Protein AF-A0A1H3Y8F0-F1 (afdb_monomer)

Mean predicted aligned error: 9.02 Å

Structure (mmCIF, N/CA/C/O backbone):
data_AF-A0A1H3Y8F0-F1
#
_entry.id   AF-A0A1H3Y8F0-F1
#
loop_
_atom_site.group_PDB
_atom_site.id
_atom_site.type_symbol
_atom_site.label_atom_id
_atom_site.label_alt_id
_atom_site.label_comp_id
_atom_site.label_asym_id
_atom_site.label_entity_id
_atom_site.label_seq_id
_atom_site.pdbx_PDB_ins_code
_atom_site.Cartn_x
_atom_site.Cartn_y
_atom_site.Cartn_z
_atom_site.occupancy
_atom_site.B_iso_or_equiv
_atom_site.auth_seq_id
_atom_site.auth_comp_id
_atom_site.auth_asym_id
_atom_site.auth_atom_id
_atom_site.pdbx_PDB_model_num
ATOM 1 N N . MET A 1 1 ? 7.731 7.614 24.914 1.00 33.25 1 MET A N 1
ATOM 2 C CA . MET A 1 1 ? 8.528 8.103 26.061 1.00 33.25 1 MET A CA 1
ATOM 3 C C . MET A 1 1 ? 10.005 8.062 25.681 1.00 33.25 1 MET A C 1
ATOM 5 O O . MET A 1 1 ? 10.722 7.148 26.063 1.00 33.25 1 MET A O 1
ATOM 9 N N . THR A 1 2 ? 10.471 9.034 24.901 1.00 37.12 2 THR A N 1
ATOM 10 C CA . THR A 1 2 ? 11.879 9.435 24.968 1.00 37.12 2 THR A CA 1
ATOM 11 C C . THR A 1 2 ? 12.061 10.069 26.343 1.00 37.12 2 THR A C 1
ATOM 13 O O . THR A 1 2 ? 11.277 10.923 26.754 1.00 37.12 2 THR A O 1
ATOM 16 N N . LYS A 1 3 ? 13.006 9.536 27.121 1.00 44.81 3 LYS A N 1
ATOM 17 C CA . LYS A 1 3 ? 13.261 9.886 28.526 1.00 44.81 3 LYS A CA 1
ATOM 18 C C . LYS A 1 3 ? 13.899 11.277 28.657 1.00 44.81 3 LYS A C 1
ATOM 20 O O . LYS A 1 3 ? 14.964 11.392 29.235 1.00 44.81 3 LYS A O 1
ATOM 25 N N . ASN A 1 4 ? 13.258 12.312 28.125 1.00 44.28 4 ASN A N 1
ATOM 26 C CA . ASN A 1 4 ? 13.559 13.710 28.417 1.00 44.28 4 ASN A CA 1
ATOM 27 C C . ASN A 1 4 ? 12.229 14.463 28.543 1.00 44.28 4 ASN A C 1
ATOM 29 O O . ASN A 1 4 ? 11.563 14.804 27.572 1.00 44.28 4 ASN A O 1
ATOM 33 N N . VAL A 1 5 ? 11.835 14.612 29.800 1.00 42.78 5 VAL A N 1
ATOM 34 C CA . VAL A 1 5 ? 10.654 15.290 30.336 1.00 42.78 5 VAL A CA 1
ATOM 35 C C . VAL A 1 5 ? 10.601 16.763 29.904 1.00 42.78 5 VAL A C 1
ATOM 37 O O . VAL A 1 5 ? 11.536 17.507 30.174 1.00 42.78 5 VAL A O 1
ATOM 40 N N . ASN A 1 6 ? 9.469 17.200 29.341 1.00 42.28 6 ASN A N 1
ATOM 41 C 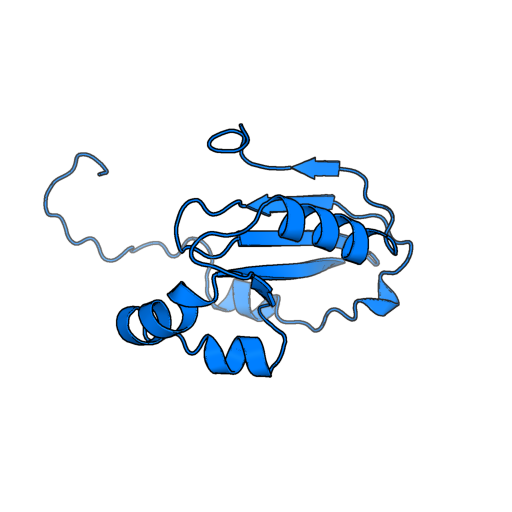CA . ASN A 1 6 ? 9.039 18.607 29.285 1.00 42.28 6 ASN A CA 1
ATOM 42 C C . ASN A 1 6 ? 9.965 19.617 28.576 1.00 42.28 6 ASN A C 1
ATOM 44 O O . ASN A 1 6 ? 10.151 20.731 29.062 1.00 42.28 6 ASN A O 1
ATOM 48 N N . LEU A 1 7 ? 10.454 19.283 27.382 1.00 43.25 7 LEU A N 1
ATOM 49 C CA . LEU A 1 7 ? 10.873 20.295 26.410 1.00 43.25 7 LEU A CA 1
ATOM 50 C C . LEU A 1 7 ? 9.960 20.210 25.187 1.00 43.25 7 LEU A C 1
ATOM 52 O O . LEU A 1 7 ? 9.964 19.209 24.474 1.00 43.25 7 LEU A O 1
ATOM 56 N N . TRP A 1 8 ? 9.174 21.263 24.962 1.00 43.69 8 TRP A N 1
ATOM 57 C CA . TRP A 1 8 ? 8.587 21.523 23.652 1.00 43.69 8 TRP A CA 1
ATOM 58 C C . TRP A 1 8 ? 9.725 21.985 22.750 1.00 43.69 8 TRP A C 1
ATOM 60 O O . TRP A 1 8 ? 10.161 23.130 22.835 1.00 43.69 8 TRP A O 1
ATOM 70 N N . VAL A 1 9 ? 10.251 21.071 21.945 1.00 49.97 9 VAL A N 1
ATOM 71 C CA . VAL A 1 9 ? 11.042 21.443 20.778 1.00 49.97 9 VAL A CA 1
ATOM 72 C C . VAL A 1 9 ? 10.075 21.448 19.604 1.00 49.97 9 VAL A C 1
ATOM 74 O O . VAL A 1 9 ? 9.500 20.411 19.275 1.00 49.97 9 VAL A O 1
ATOM 77 N N . ASP A 1 10 ? 9.853 22.618 19.003 1.00 50.53 10 ASP A N 1
ATOM 78 C CA . ASP A 1 10 ? 9.473 22.638 17.592 1.00 50.53 10 ASP A CA 1
ATOM 79 C C . ASP A 1 10 ? 10.548 21.817 16.881 1.00 50.53 10 ASP A C 1
ATOM 81 O O . ASP A 1 10 ? 11.743 22.022 17.115 1.00 50.53 10 ASP A O 1
ATOM 85 N N . ALA A 1 11 ? 10.151 20.812 16.108 1.00 50.94 11 ALA A N 1
ATOM 86 C CA . ALA A 1 11 ? 11.109 20.034 15.345 1.00 50.94 11 ALA A CA 1
ATOM 87 C C . ALA A 1 11 ? 11.776 20.978 14.328 1.00 50.94 11 ALA A C 1
ATOM 89 O O . ALA A 1 11 ? 11.243 21.211 13.252 1.00 50.94 11 ALA A O 1
ATOM 90 N N . GLU A 1 12 ? 12.932 21.548 14.679 1.00 56.62 12 GLU A N 1
ATOM 91 C CA . GLU A 1 12 ? 13.663 22.528 13.859 1.00 56.62 12 GLU A CA 1
ATOM 92 C C . GLU A 1 12 ? 14.219 21.904 12.561 1.00 56.62 12 GLU A C 1
ATOM 94 O O . GLU A 1 12 ? 14.678 22.602 11.662 1.00 56.62 12 GLU A O 1
ATOM 99 N N . LEU A 1 13 ? 14.146 20.575 12.425 1.00 58.72 13 LEU A N 1
ATOM 100 C CA . LEU A 1 13 ? 14.605 19.827 11.259 1.00 58.72 13 LEU A CA 1
ATOM 101 C C . LEU A 1 13 ? 13.483 18.939 10.721 1.00 58.72 13 LEU A C 1
ATOM 103 O O . LEU A 1 13 ? 13.298 17.799 11.149 1.00 58.72 13 LEU A O 1
ATOM 107 N N . THR A 1 14 ? 12.755 19.459 9.737 1.00 68.56 14 THR A N 1
ATOM 108 C CA . THR A 1 14 ? 11.900 18.650 8.870 1.00 68.56 14 THR A CA 1
ATOM 109 C C . THR A 1 14 ? 12.770 17.619 8.143 1.00 68.56 14 THR A C 1
ATOM 111 O O . THR A 1 14 ? 13.645 17.985 7.361 1.00 68.56 14 THR A O 1
ATOM 114 N N . TRP A 1 15 ? 12.557 16.324 8.403 1.00 79.69 15 TRP A N 1
ATOM 115 C CA . TRP A 1 15 ? 13.379 15.252 7.818 1.00 79.69 15 TRP A CA 1
ATOM 116 C C . TRP A 1 15 ? 13.237 15.161 6.290 1.00 79.69 15 TRP A C 1
ATOM 118 O O . TRP A 1 15 ? 14.220 14.937 5.587 1.00 79.69 15 TRP A O 1
ATOM 128 N N . ILE A 1 16 ? 12.023 15.378 5.778 1.00 83.06 16 ILE A N 1
ATOM 129 C CA . ILE A 1 16 ? 11.719 15.446 4.346 1.00 83.06 16 ILE A CA 1
ATOM 130 C C . ILE A 1 16 ? 11.061 16.795 4.084 1.00 83.06 16 ILE A C 1
ATOM 132 O O . ILE A 1 16 ? 9.926 17.008 4.496 1.00 83.06 16 ILE A O 1
ATOM 136 N N . PHE A 1 17 ? 11.772 17.703 3.418 1.00 89.50 17 PHE A N 1
ATOM 137 C CA . PHE A 1 17 ? 11.227 19.021 3.105 1.00 89.50 17 PHE A CA 1
ATOM 138 C C . PHE A 1 17 ? 10.021 18.932 2.162 1.00 89.50 17 PHE A C 1
ATOM 140 O O . PHE A 1 17 ? 10.008 18.123 1.228 1.00 89.50 17 PHE A O 1
ATOM 147 N N . ASP A 1 18 ? 9.043 19.813 2.370 1.00 87.12 18 ASP A N 1
ATOM 148 C CA . ASP A 1 18 ? 7.809 19.854 1.581 1.00 87.12 18 ASP A CA 1
ATOM 149 C C . ASP A 1 18 ? 8.086 20.013 0.085 1.00 87.12 18 ASP A C 1
ATOM 151 O O . ASP A 1 18 ? 7.463 19.354 -0.739 1.00 87.12 18 ASP A O 1
ATOM 155 N N . ASP A 1 19 ? 9.055 20.838 -0.303 1.00 90.81 19 ASP A N 1
ATOM 156 C CA . ASP A 1 19 ? 9.414 21.036 -1.705 1.00 90.81 19 ASP A CA 1
ATOM 157 C C . ASP A 1 19 ? 10.009 19.766 -2.332 1.00 90.81 19 ASP A C 1
ATOM 159 O O . ASP A 1 19 ? 9.757 19.483 -3.503 1.00 90.81 19 ASP A O 1
ATOM 163 N N . ALA A 1 20 ? 10.762 18.972 -1.565 1.00 88.69 20 ALA A N 1
ATOM 164 C CA . ALA A 1 20 ? 11.248 17.672 -2.013 1.00 88.69 20 ALA A CA 1
ATOM 165 C C . ALA A 1 20 ? 10.107 16.662 -2.153 1.00 88.69 20 ALA A C 1
ATOM 167 O O . ALA A 1 20 ? 10.045 15.962 -3.163 1.00 88.69 20 ALA A O 1
ATOM 168 N N . TRP A 1 21 ? 9.182 16.634 -1.193 1.00 87.69 21 TRP A N 1
ATOM 169 C CA . TRP A 1 21 ? 7.995 15.783 -1.239 1.00 87.69 21 TRP A CA 1
ATOM 170 C C . TRP A 1 21 ? 7.086 16.121 -2.426 1.00 87.69 21 TRP A C 1
ATOM 172 O O . TRP A 1 21 ? 6.704 15.247 -3.203 1.00 87.69 21 TRP A O 1
ATOM 182 N N . MET A 1 22 ? 6.795 17.406 -2.623 1.00 90.56 22 MET A N 1
ATOM 183 C CA . MET A 1 22 ? 5.890 17.880 -3.668 1.00 90.56 22 MET A CA 1
ATOM 184 C C . MET A 1 22 ? 6.444 17.665 -5.082 1.00 90.56 22 MET A C 1
ATOM 186 O O . MET A 1 22 ? 5.664 17.481 -6.015 1.00 90.56 22 MET A O 1
ATOM 190 N N . ARG A 1 23 ? 7.774 17.612 -5.260 1.00 89.69 23 ARG A N 1
ATOM 191 C CA . ARG A 1 23 ? 8.405 17.221 -6.538 1.00 89.69 23 ARG A CA 1
ATOM 192 C C . ARG A 1 23 ? 8.146 15.761 -6.922 1.00 89.69 23 ARG A C 1
ATOM 194 O O . ARG A 1 23 ? 8.283 15.424 -8.094 1.00 89.69 23 ARG A O 1
ATOM 201 N N . CYS A 1 24 ? 7.772 14.916 -5.965 1.00 87.44 24 CYS A N 1
ATOM 202 C CA . CYS A 1 24 ? 7.485 13.499 -6.187 1.00 87.44 24 CYS A CA 1
ATOM 203 C C . CYS A 1 24 ? 6.002 13.220 -6.475 1.00 87.44 24 CYS A C 1
ATOM 205 O O . CYS A 1 24 ? 5.633 12.065 -6.685 1.00 87.44 24 CYS A O 1
ATOM 207 N N . VAL A 1 25 ? 5.140 14.246 -6.484 1.00 85.81 25 VAL A N 1
ATOM 208 C CA . VAL A 1 25 ? 3.716 14.074 -6.790 1.00 85.81 25 VAL A CA 1
ATOM 209 C C . VAL A 1 25 ? 3.556 13.621 -8.240 1.00 85.81 25 VAL A C 1
ATOM 211 O O . VAL A 1 25 ? 3.974 14.298 -9.178 1.00 85.81 25 VAL A O 1
ATOM 214 N N . GLY A 1 26 ? 2.905 12.479 -8.421 1.00 82.31 26 GLY A N 1
ATOM 215 C CA . GLY A 1 26 ? 2.605 11.901 -9.723 1.00 82.31 26 GLY A CA 1
ATOM 216 C C . GLY A 1 26 ? 1.441 10.922 -9.629 1.00 82.31 26 GLY A C 1
ATOM 217 O O . GLY A 1 26 ? 1.063 10.488 -8.542 1.00 82.31 26 GLY A O 1
ATOM 218 N N . GLN A 1 27 ? 0.856 10.584 -10.777 1.00 81.75 27 GLN A N 1
ATOM 219 C CA . GLN A 1 27 ? -0.160 9.539 -10.862 1.00 81.75 27 GLN A CA 1
ATOM 220 C C . GLN A 1 27 ? 0.498 8.218 -11.254 1.00 81.75 27 GLN A C 1
ATOM 222 O O . GLN A 1 27 ? 1.135 8.117 -12.302 1.00 81.75 27 GLN A O 1
ATOM 227 N N . THR A 1 28 ? 0.320 7.204 -10.414 1.00 85.69 28 THR A N 1
ATOM 228 C CA . THR A 1 28 ? 0.666 5.821 -10.737 1.00 85.69 28 THR A CA 1
ATOM 229 C C . THR A 1 28 ? -0.584 5.135 -11.272 1.00 85.69 28 THR A C 1
ATOM 231 O O . THR A 1 28 ? -1.535 4.953 -10.518 1.00 85.69 28 THR A O 1
ATOM 234 N N . ASP A 1 29 ? -0.593 4.743 -12.548 1.00 90.25 29 ASP A N 1
ATOM 235 C CA . ASP A 1 29 ? -1.646 3.874 -13.084 1.00 90.25 29 ASP A CA 1
ATOM 236 C C . ASP A 1 29 ? -1.326 2.403 -12.748 1.00 90.25 29 ASP A C 1
ATOM 238 O O . ASP A 1 29 ? -0.364 1.853 -13.299 1.00 90.25 29 ASP A O 1
ATOM 242 N N . PRO A 1 30 ? -2.121 1.727 -11.895 1.00 90.69 30 PRO A N 1
ATOM 243 C CA . PRO A 1 30 ? -1.879 0.336 -11.517 1.00 90.69 30 PRO A CA 1
ATOM 244 C C . PRO A 1 30 ? -1.893 -0.638 -12.701 1.00 90.69 30 PRO A C 1
ATOM 246 O O . PRO A 1 30 ? -1.294 -1.713 -12.608 1.00 90.69 30 PRO A O 1
ATOM 249 N N . VAL A 1 31 ? -2.589 -0.305 -13.796 1.00 92.38 31 VAL A N 1
ATOM 250 C CA . VAL A 1 31 ? -2.685 -1.161 -14.989 1.00 92.38 31 VAL A CA 1
ATOM 251 C C . VAL A 1 31 ? -1.365 -1.175 -15.752 1.00 92.38 31 VAL A C 1
ATOM 253 O O . VAL A 1 31 ? -0.928 -2.242 -16.182 1.00 92.38 31 VAL A O 1
ATOM 256 N N . SER A 1 32 ? -0.708 -0.017 -15.859 1.00 92.44 32 SER A N 1
ATOM 257 C CA . SER A 1 32 ? 0.592 0.135 -16.526 1.00 92.44 32 SER A CA 1
ATOM 258 C C . SER A 1 32 ? 1.726 -0.667 -15.880 1.00 92.44 32 SER A C 1
ATOM 260 O O . SER A 1 32 ? 2.711 -0.970 -16.544 1.00 92.44 32 SER A O 1
ATOM 262 N N . LEU A 1 33 ? 1.570 -1.039 -14.607 1.00 93.69 33 LEU A N 1
ATOM 263 C CA . LEU A 1 33 ? 2.576 -1.753 -13.820 1.00 93.69 33 LEU A CA 1
ATOM 264 C C . LEU A 1 33 ? 2.399 -3.277 -13.840 1.00 93.69 33 LEU A C 1
ATOM 266 O O . LEU A 1 33 ? 3.167 -4.000 -13.207 1.00 93.69 33 LEU A O 1
ATOM 270 N N . ARG A 1 34 ? 1.367 -3.798 -14.516 1.00 94.19 34 ARG A N 1
ATOM 271 C CA . ARG A 1 34 ? 1.100 -5.243 -14.545 1.00 94.19 34 ARG A CA 1
ATOM 272 C C . ARG A 1 34 ? 2.267 -6.007 -15.167 1.00 94.19 34 ARG A C 1
ATOM 274 O O . ARG A 1 34 ? 2.729 -5.676 -16.253 1.00 94.19 34 ARG A O 1
ATOM 281 N N . GLY A 1 35 ? 2.701 -7.062 -14.485 1.00 93.31 35 GLY A N 1
ATOM 282 C CA . GLY A 1 35 ? 3.854 -7.877 -14.874 1.00 93.31 35 GLY A CA 1
ATOM 283 C C . GLY A 1 35 ? 5.225 -7.284 -14.528 1.00 93.31 35 GLY A C 1
ATOM 284 O O . GLY A 1 35 ? 6.209 -8.013 -14.633 1.00 93.31 35 GLY A O 1
ATOM 285 N N . CYS A 1 36 ? 5.305 -6.025 -14.082 1.00 94.81 36 CYS A N 1
ATOM 286 C CA . CYS A 1 36 ? 6.556 -5.410 -13.639 1.00 94.81 36 CYS A CA 1
ATOM 287 C C . CYS A 1 36 ? 7.047 -6.005 -12.315 1.00 94.81 36 CYS A C 1
ATOM 289 O O . CYS A 1 36 ? 6.261 -6.505 -11.499 1.00 94.81 36 CYS A O 1
ATOM 291 N N . ASP A 1 37 ? 8.359 -5.910 -12.106 1.00 96.19 37 ASP A N 1
ATOM 292 C CA . ASP A 1 37 ? 9.015 -6.325 -10.873 1.00 96.19 37 ASP A CA 1
ATOM 293 C C . ASP A 1 37 ? 8.683 -5.345 -9.741 1.00 96.19 37 ASP A C 1
ATOM 295 O O . ASP A 1 37 ? 8.762 -4.126 -9.910 1.00 96.19 37 ASP A O 1
ATOM 299 N N . CYS A 1 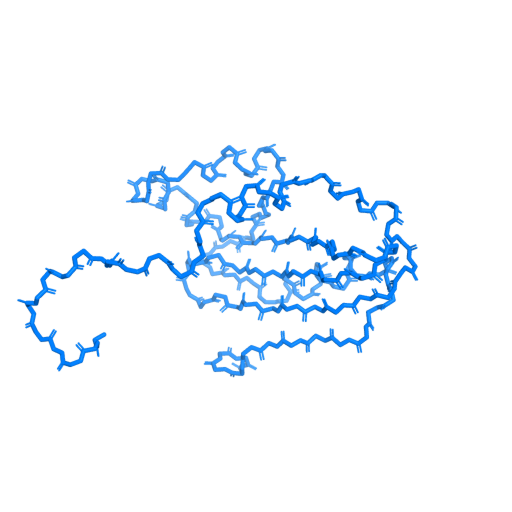38 ? 8.309 -5.875 -8.573 1.00 96.94 38 CYS A N 1
ATOM 300 C CA . CYS A 1 38 ? 7.973 -5.040 -7.423 1.00 96.94 38 CYS A CA 1
ATOM 301 C C . CYS A 1 38 ? 8.391 -5.623 -6.074 1.00 96.94 38 CYS A C 1
ATOM 303 O O . CYS A 1 38 ? 8.619 -6.828 -5.919 1.00 96.94 38 CYS A O 1
ATOM 305 N N . TRP A 1 39 ? 8.465 -4.739 -5.079 1.00 96.88 39 TRP A N 1
ATOM 306 C CA . TRP A 1 39 ? 8.805 -5.050 -3.692 1.00 96.88 39 TRP A CA 1
ATOM 307 C C . TRP A 1 39 ? 7.747 -4.469 -2.759 1.00 96.88 39 TRP A C 1
ATOM 309 O O . TRP A 1 39 ? 7.351 -3.317 -2.914 1.00 96.88 39 TRP A O 1
ATOM 319 N N . GLY A 1 40 ? 7.284 -5.263 -1.798 1.00 96.25 40 GLY A N 1
ATOM 320 C CA . GLY A 1 40 ? 6.254 -4.861 -0.843 1.00 96.25 40 GLY A CA 1
ATOM 321 C C . GLY A 1 40 ? 6.828 -4.443 0.508 1.00 96.25 40 GLY A C 1
ATOM 322 O O . GLY A 1 40 ? 7.707 -5.115 1.048 1.00 96.25 40 GLY A O 1
ATOM 323 N N . GLY A 1 41 ? 6.292 -3.373 1.084 1.00 95.00 41 GLY A N 1
ATOM 324 C CA . GLY A 1 41 ? 6.447 -3.027 2.496 1.00 95.00 41 GLY A CA 1
ATOM 325 C C . GLY A 1 41 ? 5.101 -3.127 3.203 1.00 95.00 41 GLY A C 1
ATOM 326 O O . GLY A 1 41 ? 4.143 -2.507 2.749 1.00 95.00 41 GLY A O 1
ATOM 327 N N . LEU A 1 42 ? 5.022 -3.912 4.276 1.00 92.94 42 LEU A N 1
ATOM 328 C CA . LEU A 1 42 ? 3.816 -4.104 5.080 1.00 92.94 42 LEU A CA 1
ATOM 329 C C . LEU A 1 42 ? 4.029 -3.554 6.494 1.00 92.94 42 LEU A C 1
ATOM 331 O O . LEU A 1 42 ? 4.945 -3.983 7.197 1.00 92.94 42 LEU A O 1
ATOM 335 N N . ASP A 1 43 ? 3.145 -2.652 6.901 1.00 90.31 43 ASP A N 1
ATOM 336 C CA . ASP A 1 43 ? 3.042 -2.102 8.248 1.00 90.31 43 ASP A CA 1
ATOM 337 C C . ASP A 1 43 ? 1.702 -2.528 8.859 1.00 90.31 43 ASP A C 1
ATOM 339 O O . ASP A 1 43 ? 0.634 -2.104 8.407 1.00 90.31 43 ASP A O 1
ATOM 343 N N . LEU A 1 44 ? 1.764 -3.437 9.836 1.00 85.50 44 LEU A N 1
ATOM 344 C CA . LEU A 1 44 ? 0.589 -3.997 10.499 1.00 85.50 44 LEU A CA 1
ATOM 345 C C . LEU A 1 44 ? 0.217 -3.144 11.707 1.00 85.50 44 LEU A C 1
ATOM 347 O O . LEU A 1 44 ? 1.001 -2.991 12.648 1.00 85.50 44 LEU A O 1
ATOM 351 N N . SER A 1 45 ? -1.020 -2.658 11.717 1.00 81.38 45 SER A N 1
ATOM 352 C CA . SER A 1 45 ? -1.577 -2.003 12.892 1.00 81.38 45 SER A CA 1
ATOM 353 C C . SER A 1 45 ? -2.064 -3.022 13.918 1.00 81.38 45 SER A C 1
ATOM 355 O O . SER A 1 45 ? -2.517 -4.107 13.574 1.00 81.38 45 SER A O 1
ATOM 357 N N . ASN A 1 46 ? -1.979 -2.661 15.201 1.00 67.06 46 ASN A N 1
ATOM 358 C CA . ASN A 1 46 ? -2.404 -3.535 16.295 1.00 67.06 46 ASN A CA 1
ATOM 359 C C . ASN A 1 46 ? -3.893 -3.340 16.626 1.00 67.06 46 ASN A C 1
ATOM 361 O O . ASN A 1 46 ? -4.730 -4.163 16.281 1.00 67.06 46 ASN A O 1
ATOM 365 N N . VAL A 1 47 ? -4.249 -2.219 17.269 1.00 66.12 47 VAL A N 1
ATOM 366 C CA . VAL A 1 47 ? -5.636 -1.930 17.661 1.00 66.12 47 VAL A CA 1
ATOM 367 C C . VAL A 1 47 ? -6.021 -0.536 17.202 1.00 66.12 47 VAL A C 1
ATOM 369 O O . VAL A 1 47 ? -5.572 0.467 17.748 1.00 66.12 47 VAL A O 1
ATOM 372 N N . GLY A 1 48 ? -6.904 -0.492 16.212 1.00 63.78 48 GLY A N 1
ATOM 373 C CA . GLY A 1 48 ? -7.571 0.721 15.762 1.00 63.78 48 GLY A CA 1
ATOM 374 C C . GLY A 1 48 ? -6.750 1.667 14.895 1.00 63.78 48 GLY A C 1
ATOM 375 O O . GLY A 1 48 ? -7.337 2.626 14.415 1.00 63.78 48 GLY A O 1
ATOM 376 N N . ASP A 1 49 ? -5.466 1.404 14.649 1.00 73.31 49 ASP A N 1
ATOM 377 C CA . ASP A 1 49 ? -4.659 2.144 13.671 1.00 73.31 49 ASP A CA 1
ATOM 378 C C . ASP A 1 49 ? -4.808 1.584 12.247 1.00 73.31 49 ASP A C 1
ATOM 380 O O . ASP A 1 49 ? -5.365 0.504 12.038 1.00 73.31 49 ASP A O 1
ATOM 384 N N . VAL A 1 50 ? -4.334 2.342 11.258 1.00 85.00 50 VAL A N 1
ATOM 385 C CA . VAL A 1 50 ? -4.387 1.969 9.837 1.00 85.00 50 VAL A CA 1
ATOM 386 C C . VAL A 1 50 ? -3.286 0.959 9.536 1.00 85.00 50 VAL A C 1
ATOM 388 O O . VAL A 1 50 ? -2.127 1.206 9.855 1.00 85.00 50 VAL A O 1
ATOM 391 N N . THR A 1 51 ? -3.640 -0.158 8.906 1.00 90.06 51 THR A N 1
ATOM 392 C CA . THR A 1 51 ? -2.657 -1.070 8.303 1.00 90.06 51 THR A CA 1
ATOM 393 C C . THR A 1 51 ? -2.321 -0.567 6.904 1.00 90.06 51 THR A C 1
ATOM 395 O O . THR A 1 51 ? -3.224 -0.190 6.152 1.00 90.06 51 THR A O 1
ATOM 398 N N . ALA A 1 52 ? -1.040 -0.566 6.542 1.00 92.62 52 ALA A N 1
ATOM 399 C CA . ALA A 1 52 ? -0.563 -0.076 5.254 1.00 92.62 52 ALA A CA 1
ATOM 400 C C . ALA A 1 52 ? 0.272 -1.133 4.529 1.00 92.62 52 ALA A C 1
ATOM 402 O O . ALA A 1 52 ? 1.147 -1.772 5.109 1.00 92.62 52 ALA A O 1
ATOM 403 N N . PHE A 1 53 ? 0.042 -1.281 3.229 1.00 95.19 53 PHE A N 1
ATOM 404 C CA . PHE A 1 53 ? 0.879 -2.075 2.340 1.00 95.19 53 PHE A CA 1
ATOM 405 C C . PHE A 1 53 ? 1.243 -1.238 1.123 1.00 95.19 53 PHE A C 1
ATOM 407 O O . PHE A 1 53 ? 0.365 -0.696 0.460 1.00 95.19 53 PHE A O 1
ATOM 414 N N . VAL A 1 54 ? 2.529 -1.123 0.810 1.00 95.50 54 VAL A N 1
ATOM 415 C CA . VAL A 1 54 ? 2.996 -0.313 -0.319 1.00 95.50 54 VAL A CA 1
ATOM 416 C C . VAL A 1 54 ? 3.842 -1.166 -1.242 1.00 95.50 54 VAL A C 1
ATOM 418 O O . VAL A 1 54 ? 4.823 -1.772 -0.812 1.00 95.50 54 VAL A O 1
ATOM 421 N N . LEU A 1 55 ? 3.473 -1.186 -2.520 1.00 96.31 55 LEU A N 1
ATOM 422 C CA . LEU A 1 55 ? 4.303 -1.750 -3.575 1.00 96.31 55 LEU A CA 1
ATOM 423 C C . LEU A 1 55 ? 5.204 -0.667 -4.163 1.00 96.31 55 LEU A C 1
ATOM 425 O O . LEU A 1 55 ? 4.731 0.394 -4.571 1.00 96.31 55 LEU A O 1
ATOM 429 N N . LEU A 1 56 ? 6.495 -0.969 -4.228 1.00 96.06 56 LEU A N 1
ATOM 430 C CA . LEU A 1 56 ? 7.515 -0.185 -4.905 1.00 96.06 56 LEU A CA 1
ATOM 431 C C . LEU A 1 56 ? 7.857 -0.844 -6.239 1.00 96.06 56 LEU A C 1
ATOM 433 O O . LEU A 1 56 ? 8.204 -2.025 -6.281 1.00 96.06 56 LEU A O 1
ATOM 437 N N . PHE A 1 57 ? 7.818 -0.050 -7.300 1.00 95.88 57 PHE A N 1
ATOM 438 C CA . PHE A 1 57 ? 8.241 -0.416 -8.646 1.00 95.88 57 PHE A CA 1
ATOM 439 C C . PHE A 1 57 ? 9.400 0.483 -9.065 1.00 95.88 57 PHE A C 1
ATOM 441 O O . PHE A 1 57 ? 9.448 1.652 -8.670 1.00 95.88 57 PHE A O 1
ATOM 448 N N . HIS A 1 58 ? 10.309 -0.046 -9.879 1.00 93.56 58 HIS A N 1
ATOM 449 C CA . HIS A 1 58 ? 11.387 0.732 -10.480 1.00 93.56 58 HIS A CA 1
ATOM 450 C C . HIS A 1 58 ? 11.405 0.493 -11.990 1.00 93.56 58 HIS A C 1
ATOM 452 O O . HIS A 1 58 ? 11.993 -0.470 -12.469 1.00 93.56 58 HIS A O 1
ATOM 458 N N . GLU A 1 59 ? 10.734 1.375 -12.725 1.00 88.62 59 GLU A N 1
ATOM 459 C CA . GLU A 1 59 ? 10.505 1.254 -14.164 1.00 88.62 59 GLU A CA 1
ATOM 460 C C . GLU A 1 59 ? 10.843 2.580 -14.850 1.00 88.62 59 GLU A C 1
ATOM 462 O O . GLU A 1 59 ? 10.535 3.654 -14.335 1.00 88.62 59 GLU A O 1
ATOM 467 N N .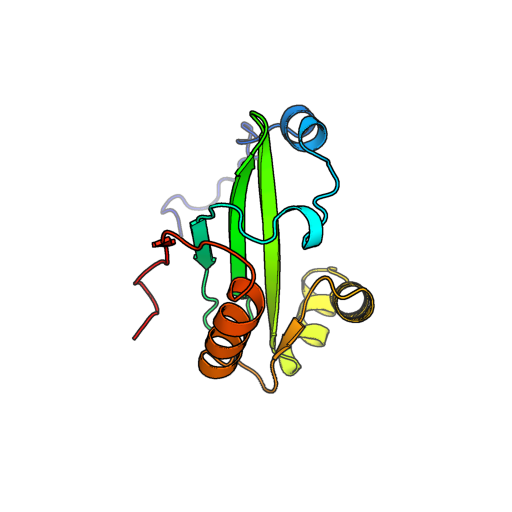 ASN A 1 60 ? 11.455 2.526 -16.037 1.00 85.06 60 ASN A N 1
ATOM 468 C CA . ASN A 1 60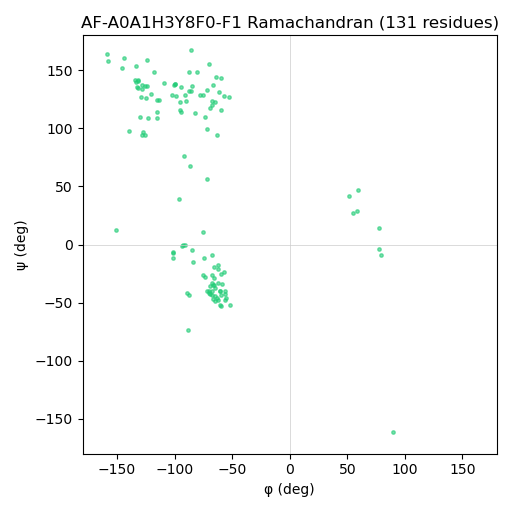 ? 11.830 3.717 -16.818 1.00 85.06 60 ASN A CA 1
ATOM 469 C C . ASN A 1 60 ? 12.638 4.763 -16.021 1.00 85.06 60 ASN A C 1
ATOM 471 O O . ASN A 1 60 ? 12.380 5.963 -16.144 1.00 85.06 60 ASN A O 1
ATOM 475 N N . ASP A 1 61 ? 13.587 4.298 -15.199 1.00 86.75 61 ASP A N 1
ATOM 476 C CA . ASP A 1 61 ? 14.437 5.141 -14.340 1.00 86.75 61 ASP A CA 1
ATOM 477 C C . ASP A 1 61 ? 13.632 6.002 -13.345 1.00 86.75 61 ASP A C 1
ATOM 479 O O . ASP A 1 61 ? 14.013 7.112 -12.971 1.00 86.75 61 ASP A O 1
ATOM 483 N N . ARG A 1 62 ? 12.454 5.508 -12.939 1.00 88.88 62 ARG A N 1
ATOM 484 C CA . ARG A 1 62 ? 11.589 6.150 -11.950 1.00 88.88 62 ARG A CA 1
ATOM 485 C C . ARG A 1 62 ? 11.070 5.148 -10.936 1.00 88.88 62 ARG A C 1
ATOM 487 O O . ARG A 1 62 ? 10.693 4.026 -11.269 1.00 88.88 62 ARG A O 1
ATOM 494 N N . PHE A 1 63 ? 10.996 5.599 -9.690 1.00 92.19 63 PHE A N 1
ATOM 495 C CA . PHE A 1 63 ? 10.296 4.876 -8.641 1.00 92.19 63 PHE A CA 1
ATOM 496 C C . PHE A 1 63 ? 8.814 5.231 -8.662 1.00 92.19 63 PHE A C 1
ATOM 498 O O . PHE A 1 63 ? 8.447 6.406 -8.705 1.00 92.19 63 PHE A O 1
ATOM 505 N N . GLN A 1 64 ? 7.968 4.208 -8.618 1.00 93.94 64 GLN A N 1
ATOM 506 C CA . GLN A 1 64 ? 6.521 4.356 -8.531 1.00 93.94 64 GLN A CA 1
ATOM 507 C C . GLN A 1 64 ? 6.011 3.598 -7.313 1.00 93.94 64 GLN A C 1
ATOM 509 O O . GLN A 1 64 ? 6.427 2.470 -7.046 1.00 93.94 64 GLN A O 1
ATOM 514 N N . LEU A 1 65 ? 5.108 4.239 -6.577 1.00 93.62 65 LEU A N 1
ATOM 515 C CA . LEU A 1 65 ? 4.472 3.672 -5.398 1.00 93.62 65 LEU A CA 1
ATOM 516 C C . LEU A 1 65 ? 3.012 3.359 -5.700 1.00 93.62 65 LEU A C 1
ATOM 518 O O . LEU A 1 65 ? 2.319 4.160 -6.336 1.00 93.62 65 LEU A O 1
ATOM 522 N N . LEU A 1 66 ? 2.557 2.215 -5.201 1.00 94.50 66 LEU A N 1
ATOM 523 C CA . LEU A 1 66 ? 1.153 1.834 -5.178 1.00 94.50 66 LEU A CA 1
ATOM 524 C C . LEU A 1 66 ? 0.763 1.438 -3.743 1.00 94.50 66 LEU A C 1
ATOM 526 O O . LEU A 1 66 ? 1.069 0.319 -3.319 1.00 94.50 66 LEU A O 1
ATOM 530 N N . PRO A 1 67 ? 0.165 2.366 -2.974 1.00 94.06 67 PRO A N 1
ATOM 531 C CA . PRO A 1 67 ? -0.224 2.126 -1.593 1.00 94.06 67 PRO A CA 1
ATOM 532 C C . PRO A 1 67 ? -1.632 1.525 -1.477 1.00 94.06 67 PRO A C 1
ATOM 534 O O . PRO A 1 67 ? -2.529 1.836 -2.259 1.00 94.06 67 PRO A O 1
ATOM 537 N N . PHE A 1 68 ? -1.819 0.708 -0.447 1.00 93.81 68 PHE A N 1
ATOM 538 C CA . PHE A 1 68 ? -3.075 0.100 -0.029 1.00 93.81 68 PHE A CA 1
ATOM 539 C C . PHE A 1 68 ? -3.223 0.286 1.481 1.00 93.81 68 PHE A C 1
ATOM 541 O O . PHE A 1 68 ? -2.266 0.076 2.231 1.00 93.81 68 PHE A O 1
ATOM 548 N N . PHE A 1 69 ? -4.414 0.681 1.924 1.00 92.88 69 PHE A N 1
ATOM 549 C CA . PHE A 1 69 ? -4.684 1.005 3.322 1.00 92.88 69 PHE A CA 1
ATOM 550 C C . PHE A 1 69 ? -5.947 0.308 3.812 1.00 92.88 69 PHE A C 1
ATOM 552 O O . PHE A 1 69 ? -6.951 0.273 3.094 1.00 92.88 69 PHE A O 1
ATOM 559 N N . TRP A 1 70 ? -5.909 -0.174 5.054 1.00 90.81 70 TRP A N 1
ATOM 560 C CA . TRP A 1 70 ? -7.041 -0.814 5.721 1.00 90.81 70 TRP A C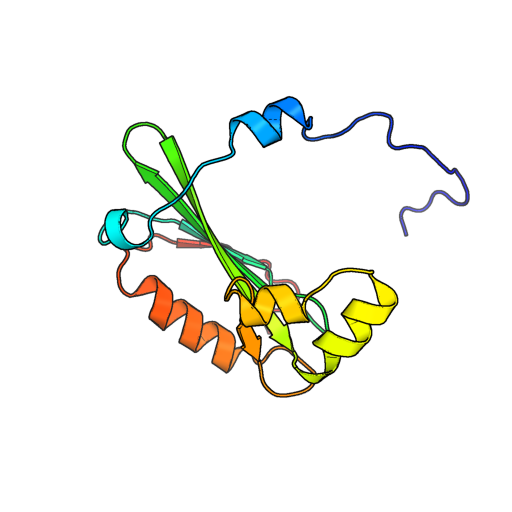A 1
ATOM 561 C C . TRP A 1 70 ? -7.314 -0.193 7.089 1.00 90.81 70 TRP A C 1
ATOM 563 O O . TRP A 1 70 ? -6.383 0.058 7.859 1.00 90.81 70 TRP A O 1
ATOM 573 N N . ILE A 1 71 ? -8.592 0.030 7.399 1.00 88.06 71 ILE A N 1
ATOM 574 C CA . ILE A 1 71 ? -9.053 0.556 8.690 1.00 88.06 71 ILE A CA 1
ATOM 575 C C . ILE A 1 71 ? -10.246 -0.258 9.221 1.00 88.06 71 ILE A C 1
ATOM 577 O O . ILE A 1 71 ? -11.129 -0.606 8.435 1.00 88.06 71 ILE A O 1
ATOM 581 N N . PRO A 1 72 ? -10.326 -0.553 10.533 1.00 85.12 72 PRO A N 1
ATOM 582 C CA . PRO A 1 72 ? -11.500 -1.205 11.110 1.00 85.12 72 PRO A CA 1
ATOM 583 C C . PRO A 1 72 ? -12.738 -0.304 11.069 1.00 85.12 72 PRO A C 1
ATOM 585 O O . PRO A 1 72 ? -12.660 0.881 11.411 1.00 85.12 72 PRO A O 1
ATOM 588 N N . GLU A 1 73 ? -13.889 -0.875 10.715 1.00 81.62 73 GLU A N 1
ATOM 589 C CA . GLU A 1 73 ? -15.172 -0.165 10.599 1.00 81.62 73 GLU A CA 1
ATOM 590 C C . GLU A 1 73 ? -15.499 0.642 11.862 1.00 81.62 73 GLU A C 1
ATOM 592 O O . GLU A 1 73 ? -15.670 1.864 11.791 1.00 81.62 73 GLU A O 1
ATOM 597 N N . ASP A 1 74 ? -15.448 -0.006 13.031 1.00 75.44 74 ASP A N 1
ATOM 598 C CA . ASP A 1 74 ? -15.822 0.588 14.323 1.00 75.44 74 ASP A CA 1
ATOM 599 C C . ASP A 1 74 ? -14.939 1.783 14.719 1.00 75.44 74 ASP A C 1
ATOM 601 O O . ASP A 1 74 ? -15.295 2.580 15.592 1.00 75.44 74 ASP A O 1
ATOM 605 N N . LYS A 1 75 ? -13.766 1.921 14.092 1.00 69.81 75 LYS A N 1
ATOM 606 C CA . LYS A 1 75 ? -12.775 2.956 14.407 1.00 69.81 75 LYS A CA 1
ATOM 607 C C . LYS A 1 75 ? -12.776 4.123 13.436 1.00 69.81 75 LYS A C 1
ATOM 609 O O . LYS A 1 75 ? -12.220 5.167 13.775 1.00 69.81 75 LYS A O 1
ATOM 614 N N . THR A 1 76 ? -13.465 4.003 12.305 1.00 68.94 76 THR A N 1
ATOM 615 C CA . THR A 1 76 ? -13.553 5.064 11.291 1.00 68.94 76 THR A CA 1
ATOM 616 C C . THR A 1 76 ? -14.192 6.327 11.884 1.00 68.94 76 THR A C 1
ATOM 618 O O . THR A 1 76 ? -13.573 7.390 11.901 1.00 68.94 76 THR A O 1
ATOM 621 N N . LEU A 1 77 ? -15.369 6.203 12.512 1.00 65.94 77 LEU A N 1
ATOM 622 C CA . LEU A 1 77 ? -16.091 7.335 13.117 1.00 65.94 77 LEU A CA 1
ATOM 623 C C . LEU A 1 77 ? -15.400 7.914 14.364 1.00 65.94 77 LEU A C 1
ATOM 625 O O . LEU A 1 77 ? -15.444 9.126 14.596 1.00 65.94 77 LEU A O 1
ATOM 629 N N . GLU A 1 78 ? -14.775 7.067 15.187 1.00 67.44 78 GLU A N 1
ATOM 630 C CA . GLU A 1 78 ? -14.031 7.512 16.373 1.00 67.44 78 GLU A CA 1
ATOM 631 C C . GLU A 1 78 ? -12.772 8.298 15.981 1.00 67.44 78 GLU A C 1
ATOM 633 O O . GLU A 1 78 ? -12.508 9.362 16.553 1.00 67.44 78 GLU A O 1
ATOM 638 N N . LYS A 1 79 ? -12.024 7.824 14.974 1.00 66.88 79 LYS A N 1
ATOM 639 C CA . LYS A 1 79 ? -10.836 8.517 14.461 1.00 66.88 79 LYS A CA 1
ATOM 640 C C . LYS A 1 79 ? -11.182 9.821 13.757 1.00 66.88 79 LYS A C 1
ATOM 642 O O . LYS A 1 79 ? -10.493 10.805 14.003 1.00 66.88 79 LYS A O 1
ATOM 647 N N . VAL A 1 80 ? -12.263 9.886 12.975 1.00 67.31 80 VAL A N 1
ATOM 648 C CA . VAL A 1 80 ? -12.700 11.142 12.330 1.00 67.31 80 VAL A CA 1
ATOM 649 C C . VAL A 1 80 ? -12.909 12.248 13.367 1.00 67.31 80 VAL A C 1
ATOM 651 O O . VAL A 1 80 ? -12.402 13.359 13.210 1.00 67.31 80 VAL A O 1
ATOM 654 N N . LYS A 1 81 ? -13.588 11.933 14.478 1.00 66.00 81 LYS A N 1
ATOM 655 C CA . LYS A 1 81 ? -13.844 12.894 15.565 1.00 66.00 81 LYS A CA 1
ATOM 656 C C . LYS A 1 81 ? -12.580 13.311 16.318 1.00 66.00 81 LYS A C 1
ATOM 658 O O . LYS A 1 81 ? -12.518 14.434 16.808 1.00 66.00 81 LYS A O 1
ATOM 663 N N . LYS A 1 82 ? -11.609 12.406 16.458 1.00 69.06 82 LYS A N 1
ATOM 664 C CA . LYS A 1 82 ? -10.403 12.622 17.270 1.00 69.06 82 LYS A CA 1
ATOM 665 C C . LYS A 1 82 ? -9.256 13.266 16.489 1.00 69.06 82 LYS A C 1
ATOM 667 O O . LYS A 1 82 ? -8.564 14.118 17.033 1.00 69.06 82 LYS A O 1
ATOM 672 N N . GLU A 1 83 ? -9.038 12.840 15.251 1.00 71.44 83 GLU A N 1
ATOM 673 C CA . GLU A 1 83 ? -7.870 13.203 14.437 1.00 71.44 83 GLU A CA 1
ATOM 674 C C . GLU A 1 83 ? -8.192 14.285 13.398 1.00 71.44 83 GLU A C 1
ATOM 676 O O . GLU A 1 83 ? -7.285 14.797 12.750 1.00 71.44 83 GLU A O 1
ATOM 681 N N . ASN A 1 84 ? -9.470 14.664 13.247 1.00 70.62 84 ASN A N 1
ATOM 682 C CA . ASN A 1 84 ? -9.942 15.589 12.210 1.00 70.62 84 ASN A CA 1
ATOM 683 C C . ASN A 1 84 ? -9.557 15.135 10.782 1.00 70.62 84 ASN A C 1
ATOM 685 O O . ASN A 1 84 ? -9.411 15.947 9.867 1.00 70.62 84 ASN A O 1
ATOM 689 N N . ILE A 1 85 ? -9.388 13.822 10.597 1.00 74.44 8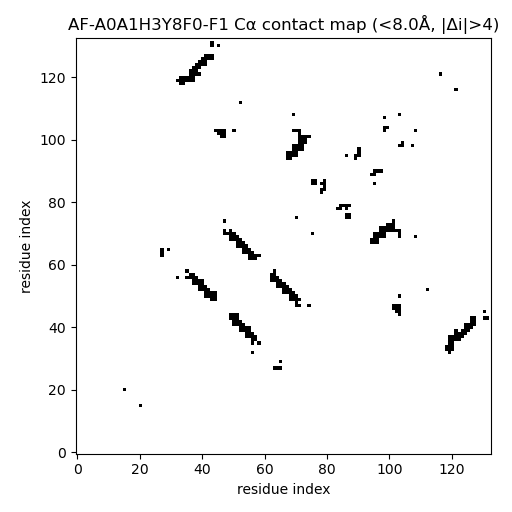5 ILE A N 1
ATOM 690 C CA . ILE A 1 85 ? -9.117 13.172 9.313 1.00 74.44 85 ILE A CA 1
ATOM 691 C C . ILE A 1 85 ? -10.434 12.616 8.787 1.00 74.44 85 ILE A C 1
ATOM 693 O O . ILE A 1 85 ? -11.128 11.876 9.479 1.00 74.44 85 ILE A O 1
ATOM 697 N N . ASN A 1 86 ? -10.782 12.955 7.550 1.00 81.62 86 ASN A N 1
ATOM 698 C CA . ASN A 1 86 ? -12.058 12.575 6.957 1.00 81.62 86 ASN A CA 1
ATOM 699 C C . ASN A 1 86 ? -11.981 11.180 6.308 1.00 81.62 86 ASN A C 1
ATOM 701 O O . ASN A 1 86 ? -12.024 11.052 5.084 1.00 81.62 86 ASN A O 1
ATOM 705 N N . TYR A 1 87 ? -11.825 10.140 7.134 1.00 80.50 87 TYR A N 1
ATOM 706 C CA . TYR A 1 87 ? -11.752 8.753 6.661 1.00 80.50 87 TYR A CA 1
ATOM 707 C C . TYR A 1 87 ? -13.006 8.331 5.888 1.00 80.50 87 TYR A C 1
ATOM 709 O O . TYR A 1 87 ? -12.874 7.623 4.899 1.00 80.50 87 TYR A O 1
ATOM 717 N N . ASP A 1 88 ? -14.193 8.829 6.252 1.00 81.88 88 ASP A N 1
ATOM 718 C CA . ASP A 1 88 ? -15.440 8.556 5.519 1.00 81.88 88 ASP A CA 1
ATOM 719 C C . ASP A 1 88 ? -15.320 8.956 4.042 1.00 81.88 88 ASP A C 1
ATOM 721 O O . ASP A 1 88 ? -15.708 8.209 3.142 1.00 81.88 88 ASP A O 1
ATOM 725 N N . LYS A 1 89 ? -14.713 10.122 3.782 1.00 85.94 89 LYS A N 1
ATOM 726 C CA . LYS A 1 89 ? -14.432 10.584 2.422 1.00 85.94 89 LYS A CA 1
ATOM 727 C C . LYS A 1 89 ? -13.429 9.668 1.720 1.00 85.94 89 LYS A C 1
ATOM 729 O O . LYS A 1 89 ? -13.648 9.314 0.569 1.00 85.94 89 LYS A O 1
ATOM 734 N N . TRP A 1 90 ? -12.355 9.265 2.393 1.00 88.19 90 TRP A N 1
ATOM 735 C CA . TRP A 1 90 ? -11.335 8.393 1.798 1.00 88.19 90 TRP A CA 1
ATOM 736 C C . TRP A 1 90 ? -11.847 6.989 1.495 1.00 88.19 90 TRP A C 1
ATOM 738 O O . TRP A 1 90 ? -11.460 6.411 0.484 1.00 88.19 90 TRP A O 1
ATOM 748 N N . VAL A 1 91 ? -12.743 6.460 2.325 1.00 87.69 91 VAL A N 1
ATOM 749 C CA . VAL A 1 91 ? -13.442 5.199 2.061 1.00 87.69 91 VAL A CA 1
ATOM 750 C C . VAL A 1 91 ? -14.373 5.360 0.861 1.00 87.69 91 VAL A C 1
ATOM 752 O O . VAL A 1 91 ? -14.331 4.545 -0.057 1.00 87.69 91 VAL A O 1
ATOM 755 N N . ALA A 1 92 ? -15.161 6.439 0.812 1.00 88.06 92 ALA A N 1
ATOM 756 C CA . ALA A 1 92 ? -16.053 6.720 -0.315 1.00 88.06 92 ALA A CA 1
ATOM 757 C C . ALA A 1 92 ? -15.299 6.933 -1.643 1.00 88.06 92 ALA A C 1
ATOM 759 O O . ALA A 1 92 ? -15.801 6.565 -2.703 1.00 88.06 92 ALA A O 1
ATOM 760 N N . GLU A 1 93 ? -14.095 7.507 -1.589 1.00 89.88 93 GLU A N 1
ATOM 761 C CA . GLU A 1 93 ? -13.206 7.721 -2.740 1.00 89.88 93 GLU A CA 1
ATOM 762 C C . GLU A 1 93 ? -12.331 6.494 -3.063 1.00 89.88 93 GLU A C 1
ATOM 764 O O . GLU A 1 93 ? -11.635 6.488 -4.076 1.00 89.88 93 GLU A O 1
ATOM 769 N N . GLY A 1 94 ? -12.381 5.439 -2.241 1.00 88.50 94 GLY A N 1
ATOM 770 C CA . GLY A 1 94 ? -11.643 4.192 -2.454 1.00 88.50 94 GLY A CA 1
ATOM 771 C C . GLY A 1 94 ? -10.151 4.250 -2.106 1.00 88.50 94 GLY A C 1
ATOM 772 O O . GLY A 1 94 ? -9.408 3.347 -2.483 1.00 88.50 94 GLY A O 1
ATOM 773 N N . TYR A 1 95 ? -9.696 5.280 -1.389 1.00 88.44 95 TYR A N 1
ATOM 774 C CA . TYR A 1 95 ? -8.314 5.386 -0.907 1.00 88.44 95 TYR A CA 1
ATOM 775 C C . TYR A 1 95 ? -8.026 4.476 0.290 1.00 88.44 95 TYR A C 1
ATOM 777 O O . TYR A 1 95 ? -6.878 4.095 0.506 1.00 88.44 95 TYR A O 1
ATOM 785 N N . VAL A 1 96 ? -9.051 4.132 1.074 1.00 90.38 96 VAL A N 1
ATOM 786 C CA . VAL A 1 96 ? -8.933 3.254 2.244 1.00 90.38 96 VAL A CA 1
ATOM 787 C C . VAL A 1 96 ? -10.020 2.190 2.186 1.00 90.38 96 VAL A C 1
ATOM 789 O O . VAL A 1 96 ? -11.183 2.491 1.925 1.00 90.38 96 VAL A O 1
ATOM 792 N N . THR A 1 97 ? -9.647 0.943 2.454 1.00 90.44 97 THR A N 1
ATOM 793 C CA . THR A 1 97 ? -10.576 -0.186 2.540 1.00 90.44 97 THR A CA 1
ATOM 794 C C . THR A 1 97 ? -10.987 -0.412 3.990 1.00 90.44 97 THR A C 1
ATOM 796 O O . THR A 1 97 ? -10.151 -0.413 4.891 1.00 90.44 97 THR A O 1
ATOM 799 N N . VAL A 1 98 ? -12.278 -0.623 4.231 1.00 88.44 98 VAL A N 1
ATOM 800 C CA . VAL A 1 98 ? -12.779 -0.937 5.573 1.00 88.44 98 VAL A CA 1
ATOM 801 C C . VAL A 1 98 ? -12.716 -2.441 5.810 1.00 88.44 98 VAL A C 1
ATOM 803 O O . VAL A 1 98 ? -13.167 -3.222 4.970 1.00 88.44 98 VAL A O 1
ATOM 806 N N . THR A 1 99 ? -12.178 -2.847 6.957 1.00 85.12 99 THR A N 1
ATOM 807 C CA . THR A 1 99 ? -12.237 -4.233 7.437 1.00 85.12 99 THR A CA 1
ATOM 808 C C . THR A 1 99 ? -13.353 -4.379 8.473 1.00 85.12 99 THR A C 1
ATOM 810 O O . THR A 1 99 ? -13.478 -3.502 9.334 1.00 85.12 99 THR A O 1
ATOM 813 N N . PRO A 1 100 ? -14.151 -5.463 8.439 1.00 79.62 100 PRO A N 1
ATOM 814 C CA . PRO A 1 100 ? -15.216 -5.676 9.417 1.00 79.62 100 PRO A CA 1
ATOM 815 C C . PRO A 1 100 ? -14.698 -5.746 10.862 1.00 79.62 100 PRO A C 1
ATOM 817 O O . PRO A 1 100 ? -13.654 -6.343 11.121 1.00 79.62 100 PRO A O 1
ATOM 820 N N . GLY A 1 101 ? -15.468 -5.204 11.809 1.00 77.56 101 GLY A N 1
ATOM 821 C CA . GLY A 1 101 ? -15.196 -5.301 13.247 1.00 77.56 101 GLY A CA 1
ATOM 822 C C . GLY A 1 101 ? -14.326 -4.176 13.825 1.00 77.56 101 GLY A C 1
ATOM 823 O O . GLY A 1 101 ? -14.186 -3.096 13.249 1.00 77.56 101 GLY A O 1
ATOM 824 N N . ASN A 1 102 ? -13.755 -4.430 15.009 1.00 71.25 102 ASN A N 1
ATOM 825 C CA . ASN A 1 102 ? -13.055 -3.426 15.823 1.00 71.25 102 ASN A CA 1
ATOM 826 C C . ASN A 1 102 ? -11.520 -3.474 15.739 1.00 71.25 102 ASN A C 1
ATOM 828 O O . ASN A 1 102 ? -10.849 -2.589 16.281 1.00 71.25 102 ASN A O 1
ATOM 832 N N . VAL A 1 103 ? -10.973 -4.491 15.078 1.00 73.12 103 VAL A N 1
ATOM 833 C CA . VAL A 1 103 ? -9.541 -4.717 14.850 1.00 73.12 103 VAL A CA 1
ATOM 834 C C . VAL A 1 103 ? -9.350 -5.078 13.379 1.00 73.12 103 VAL A C 1
ATOM 836 O O . VAL A 1 103 ? -10.278 -5.570 12.738 1.00 73.12 103 VAL A O 1
ATOM 839 N N . VAL A 1 104 ? -8.168 -4.800 12.829 1.00 72.81 104 VAL A N 1
ATOM 840 C CA . VAL A 1 104 ? -7.846 -5.208 11.460 1.00 72.81 104 VAL A CA 1
ATOM 841 C C . VAL A 1 104 ? -7.754 -6.731 11.417 1.00 72.81 104 VAL A C 1
ATOM 843 O O . VAL A 1 104 ? -6.935 -7.332 12.108 1.00 72.81 104 VAL A O 1
ATOM 846 N N . ASP A 1 105 ? -8.602 -7.352 10.602 1.00 79.12 105 ASP A N 1
ATOM 847 C CA . ASP A 1 105 ? -8.554 -8.788 10.343 1.00 79.12 105 ASP A CA 1
ATOM 848 C C . ASP A 1 105 ? -7.347 -9.106 9.445 1.00 79.12 105 ASP A C 1
ATOM 850 O O . ASP A 1 105 ? -7.312 -8.764 8.259 1.00 79.12 105 ASP A O 1
ATOM 854 N N . TYR A 1 106 ? -6.331 -9.757 10.014 1.00 81.00 106 TYR A N 1
ATOM 855 C CA . TYR A 1 106 ? -5.121 -10.122 9.282 1.0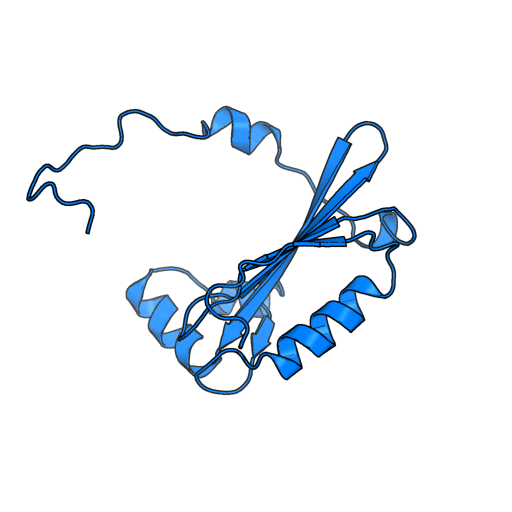0 81.00 106 TYR A CA 1
ATOM 856 C C . TYR A 1 106 ? -5.366 -11.154 8.180 1.00 81.00 106 TYR A C 1
ATOM 858 O O . TYR A 1 106 ? -4.647 -11.131 7.178 1.00 81.00 106 TYR A O 1
ATOM 866 N N . ASP A 1 107 ? -6.368 -12.025 8.311 1.00 84.75 107 ASP A N 1
ATOM 867 C CA . ASP A 1 107 ? -6.724 -12.964 7.247 1.00 84.75 107 ASP A CA 1
ATOM 868 C C . ASP A 1 107 ? -7.357 -12.216 6.073 1.00 84.75 107 ASP A C 1
ATOM 870 O O . ASP A 1 107 ? -7.010 -12.482 4.917 1.00 84.75 107 ASP A O 1
ATOM 874 N N . PHE A 1 108 ? -8.200 -11.217 6.360 1.00 86.06 108 PHE A N 1
ATOM 875 C CA . PHE A 1 108 ? -8.726 -10.311 5.339 1.00 86.06 108 PHE A CA 1
ATOM 876 C C . PHE A 1 108 ? -7.595 -9.563 4.626 1.00 86.06 108 PHE A C 1
ATOM 878 O O . PHE A 1 108 ? -7.504 -9.616 3.398 1.00 86.06 108 PHE A O 1
ATOM 885 N N . VAL A 1 109 ? -6.702 -8.909 5.376 1.00 87.88 109 VAL A N 1
ATOM 886 C CA . VAL A 1 109 ? -5.577 -8.150 4.802 1.00 87.88 109 VAL A CA 1
ATOM 887 C C . VAL A 1 109 ? -4.677 -9.058 3.973 1.00 87.88 109 VAL A C 1
ATOM 889 O O . VAL A 1 109 ? -4.295 -8.707 2.860 1.00 87.88 109 VAL A O 1
ATOM 892 N N . LYS A 1 110 ? -4.365 -10.259 4.463 1.00 89.44 110 LYS A N 1
ATOM 893 C CA . LYS A 1 110 ? -3.542 -11.226 3.734 1.00 89.44 110 LYS A CA 1
ATOM 894 C C . LYS A 1 110 ? -4.203 -11.672 2.433 1.00 89.44 110 LYS A C 1
ATOM 896 O O . LYS A 1 110 ? -3.532 -11.717 1.400 1.00 89.44 110 LYS A O 1
ATOM 901 N N . ALA A 1 111 ? -5.492 -12.002 2.467 1.00 91.25 111 ALA A N 1
ATOM 902 C CA . ALA A 1 111 ? -6.241 -12.372 1.270 1.00 91.25 111 ALA A CA 1
ATOM 903 C C . ALA A 1 111 ? -6.266 -11.222 0.255 1.00 91.25 111 ALA A C 1
ATOM 905 O O . ALA A 1 111 ? -6.082 -11.448 -0.945 1.00 91.25 111 ALA A O 1
ATOM 906 N N . ASP A 1 112 ? -6.426 -9.990 0.734 1.00 91.88 112 ASP A N 1
ATOM 907 C CA . ASP A 1 112 ? -6.456 -8.811 -0.118 1.00 91.88 112 ASP A CA 1
ATOM 908 C C . ASP A 1 112 ? -5.082 -8.498 -0.723 1.00 91.88 112 ASP A C 1
ATOM 910 O O . ASP A 1 112 ? -4.989 -8.264 -1.926 1.00 91.88 112 ASP A O 1
ATOM 914 N N . ILE A 1 113 ? -3.996 -8.616 0.051 1.00 92.38 113 ILE A N 1
ATOM 915 C CA . ILE A 1 113 ? -2.616 -8.507 -0.449 1.00 92.38 113 ILE A CA 1
ATOM 916 C C . ILE A 1 113 ? -2.374 -9.518 -1.572 1.00 92.38 113 ILE A C 1
ATOM 918 O O . ILE A 1 113 ? -1.878 -9.144 -2.636 1.00 92.38 113 ILE A O 1
ATOM 922 N N . LEU A 1 114 ? -2.754 -10.786 -1.391 1.00 93.12 114 LEU A N 1
ATOM 923 C CA . LEU A 1 114 ? -2.615 -11.808 -2.437 1.00 93.12 114 LEU A CA 1
ATOM 924 C C . LEU A 1 114 ? -3.417 -11.450 -3.694 1.00 93.12 114 LEU A C 1
ATOM 926 O O . LEU A 1 114 ? -2.929 -11.621 -4.811 1.00 93.12 114 LEU A O 1
ATOM 930 N N . ARG A 1 115 ? -4.626 -10.907 -3.525 1.00 93.31 115 ARG A N 1
ATOM 931 C CA . ARG A 1 115 ? -5.476 -10.460 -4.633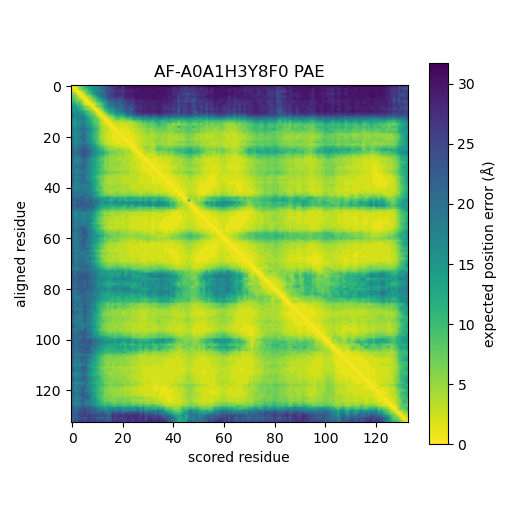 1.00 93.31 115 ARG A CA 1
ATOM 932 C C . ARG A 1 115 ? -4.859 -9.289 -5.398 1.00 93.31 115 ARG A C 1
ATOM 934 O O . ARG A 1 115 ? -4.819 -9.336 -6.626 1.00 93.31 115 ARG A O 1
ATOM 941 N N . VAL A 1 116 ? -4.395 -8.243 -4.711 1.00 91.25 116 VAL A N 1
ATOM 942 C CA . VAL A 1 116 ? -3.850 -7.042 -5.374 1.00 91.25 116 VAL A CA 1
ATOM 943 C C . VAL A 1 116 ? -2.473 -7.293 -5.980 1.00 91.25 116 VAL A C 1
ATOM 945 O O . VAL A 1 116 ? -2.134 -6.680 -6.987 1.00 91.25 116 VAL A O 1
ATOM 948 N N . THR A 1 117 ? -1.698 -8.227 -5.423 1.00 93.88 117 THR A N 1
ATOM 949 C CA . THR A 1 117 ? -0.363 -8.575 -5.936 1.00 93.88 117 THR A CA 1
ATOM 950 C C . THR A 1 117 ? -0.377 -9.585 -7.078 1.00 93.88 117 THR A C 1
ATOM 952 O O . THR A 1 117 ? 0.610 -9.672 -7.803 1.00 93.88 117 THR A O 1
ATOM 955 N N . ALA A 1 118 ? -1.491 -10.288 -7.311 1.00 93.94 118 ALA A N 1
ATOM 956 C CA . ALA A 1 118 ? -1.596 -11.340 -8.328 1.00 93.94 118 ALA A CA 1
ATOM 957 C C . ALA A 1 118 ? -1.250 -10.887 -9.762 1.00 93.94 118 ALA A C 1
ATOM 959 O O . ALA A 1 118 ? -0.906 -11.714 -10.603 1.00 93.94 118 ALA A O 1
ATOM 960 N N . GLY A 1 119 ? -1.360 -9.587 -10.056 1.00 93.31 119 GLY A N 1
ATOM 961 C CA . GLY A 1 119 ? -1.037 -9.008 -11.364 1.00 93.31 119 GLY A CA 1
ATOM 962 C C . GLY A 1 119 ? 0.406 -8.515 -11.523 1.00 93.31 119 GLY A C 1
ATOM 963 O O . GLY A 1 119 ? 0.735 -7.993 -12.589 1.00 93.31 119 GLY A O 1
ATOM 964 N N . TYR A 1 120 ? 1.249 -8.636 -10.496 1.00 95.44 120 TYR A N 1
ATOM 965 C CA . TYR A 1 120 ? 2.602 -8.073 -10.447 1.00 95.44 120 TYR A CA 1
ATOM 966 C C . TYR A 1 120 ? 3.653 -9.157 -10.178 1.00 95.44 120 TYR A C 1
ATOM 968 O O . TYR A 1 120 ? 3.342 -10.216 -9.633 1.00 95.44 120 TYR A O 1
ATOM 976 N N . ASN A 1 121 ? 4.913 -8.897 -10.535 1.00 95.19 121 ASN A N 1
ATOM 977 C CA . ASN A 1 121 ? 6.015 -9.820 -10.270 1.00 95.19 121 ASN A CA 1
ATOM 978 C C . ASN A 1 121 ? 6.687 -9.497 -8.927 1.00 95.19 121 ASN A C 1
ATOM 980 O O . ASN A 1 121 ? 7.762 -8.895 -8.861 1.00 95.19 121 ASN A O 1
ATOM 984 N N . LEU A 1 122 ? 6.014 -9.881 -7.843 1.00 95.25 122 LEU A N 1
ATOM 985 C CA . LEU A 1 122 ? 6.449 -9.594 -6.480 1.00 95.25 122 LEU A CA 1
ATOM 986 C C . LEU A 1 122 ? 7.717 -10.376 -6.108 1.00 95.25 122 LEU A C 1
ATOM 988 O O . LEU A 1 122 ? 7.708 -11.605 -6.038 1.00 95.25 122 LEU A O 1
ATOM 992 N N . LYS A 1 123 ? 8.807 -9.658 -5.823 1.00 96.00 123 LYS A N 1
ATOM 993 C CA . LYS A 1 123 ? 10.111 -10.250 -5.478 1.00 96.00 123 LYS A CA 1
ATOM 994 C C . LYS A 1 123 ? 10.264 -10.548 -3.998 1.00 96.00 123 LYS A C 1
ATOM 996 O O . LYS A 1 123 ? 10.791 -11.596 -3.632 1.00 96.00 123 LYS A O 1
ATOM 1001 N N . SER A 1 124 ? 9.837 -9.625 -3.145 1.00 93.31 124 SER A N 1
ATOM 1002 C CA . SER A 1 124 ? 9.853 -9.809 -1.697 1.00 93.31 124 SER A CA 1
ATOM 1003 C C . SER A 1 124 ? 8.853 -8.888 -1.013 1.00 93.31 124 SER A C 1
ATOM 1005 O O . SER A 1 124 ? 8.460 -7.856 -1.559 1.00 93.31 124 SER A O 1
ATOM 1007 N N . ILE A 1 125 ? 8.462 -9.269 0.202 1.00 91.81 125 ILE A N 1
ATOM 1008 C CA . ILE A 1 125 ? 7.736 -8.411 1.135 1.00 91.81 125 ILE A CA 1
ATOM 1009 C C . ILE A 1 125 ? 8.577 -8.284 2.402 1.00 91.81 125 ILE A C 1
ATOM 1011 O O . ILE A 1 125 ? 9.002 -9.292 2.970 1.00 91.81 125 ILE A O 1
ATOM 1015 N N . SER A 1 126 ? 8.784 -7.052 2.846 1.00 88.94 126 SER A N 1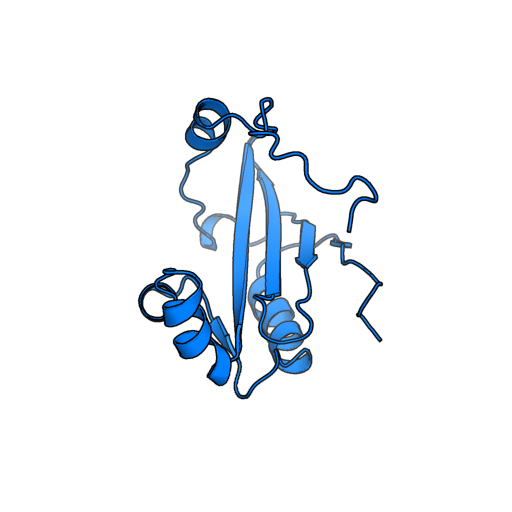
ATOM 1016 C CA . SER A 1 126 ? 9.342 -6.729 4.155 1.00 88.94 126 SER A CA 1
ATOM 1017 C C . SER A 1 126 ? 8.211 -6.335 5.099 1.00 88.94 126 SER A C 1
ATOM 1019 O O . SER A 1 126 ? 7.314 -5.590 4.710 1.00 88.94 126 SER A O 1
ATOM 1021 N N . TYR A 1 127 ? 8.253 -6.825 6.333 1.00 83.75 127 TYR A N 1
ATOM 1022 C CA . TYR A 1 127 ? 7.301 -6.479 7.387 1.00 83.75 127 TYR A CA 1
ATOM 1023 C C . TYR A 1 127 ? 8.016 -6.455 8.738 1.00 83.75 127 TYR A C 1
ATOM 1025 O O . TYR A 1 127 ? 9.015 -7.162 8.922 1.00 83.75 127 TYR A O 1
ATOM 1033 N N . ASP A 1 128 ? 7.524 -5.650 9.678 1.00 69.69 128 ASP A N 1
ATOM 1034 C CA . ASP A 1 128 ? 8.040 -5.663 11.047 1.00 69.69 128 ASP A CA 1
ATOM 1035 C C . ASP A 1 128 ? 7.525 -6.907 11.792 1.00 69.69 128 ASP A C 1
ATOM 1037 O O . ASP A 1 128 ? 6.332 -7.213 11.805 1.00 69.69 128 ASP A O 1
ATOM 1041 N N . ARG A 1 129 ? 8.439 -7.659 12.412 1.00 54.09 129 ARG A N 1
ATOM 1042 C CA . ARG A 1 129 ? 8.123 -8.887 13.154 1.00 54.09 129 ARG A CA 1
ATOM 1043 C C . ARG A 1 129 ? 7.465 -8.617 14.505 1.00 54.09 129 ARG A C 1
ATOM 1045 O O . ARG A 1 129 ? 6.979 -9.567 15.114 1.00 54.09 129 ARG A O 1
ATOM 1052 N N . TRP A 1 130 ? 7.454 -7.377 14.997 1.00 49.25 130 TRP A N 1
ATOM 1053 C CA . TRP A 1 130 ? 7.085 -7.091 16.387 1.00 49.25 130 TRP A CA 1
ATOM 1054 C C . TRP A 1 130 ? 5.582 -7.163 16.727 1.00 49.25 130 TRP A C 1
ATOM 1056 O O . TRP A 1 130 ? 5.209 -6.829 17.844 1.00 49.25 130 TRP A O 1
ATOM 1066 N N . ASN A 1 131 ? 4.732 -7.674 15.828 1.00 46.28 131 ASN A N 1
ATOM 1067 C CA . ASN A 1 131 ? 3.328 -8.033 16.108 1.00 46.28 131 ASN A CA 1
ATOM 1068 C C . ASN A 1 131 ? 2.788 -9.188 15.228 1.00 46.28 131 ASN A C 1
ATOM 1070 O O . ASN A 1 131 ? 1.583 -9.409 15.171 1.00 46.28 131 ASN A O 1
ATOM 1074 N N . ALA A 1 132 ? 3.653 -9.916 14.512 1.00 42.66 132 ALA A N 1
ATOM 1075 C CA . ALA A 1 132 ? 3.248 -10.884 13.482 1.00 42.66 132 ALA A CA 1
ATOM 1076 C C . ALA A 1 132 ? 3.168 -12.343 13.989 1.00 42.66 132 ALA A C 1
ATOM 1078 O O . ALA A 1 132 ? 3.606 -13.261 13.289 1.00 42.66 132 ALA A O 1
ATOM 1079 N N . SER A 1 133 ? 2.667 -12.559 15.211 1.00 40.53 133 SER A N 1
ATOM 1080 C CA . SER A 1 133 ? 2.519 -13.889 15.834 1.00 40.53 133 SER A CA 1
ATOM 1081 C C . SER A 1 133 ? 1.108 -14.149 16.322 1.00 40.53 133 SER A C 1
ATOM 1083 O O . SER A 1 133 ? 0.600 -13.252 17.029 1.00 40.53 133 SER A O 1
#

pLDDT: mean 80.58, std 16.17, range [33.25, 96.94]

Solvent-accessible surface area (backbone atoms only — not comparable to full-atom values): 8081 Å² total; per-residue (Å²): 132,77,95,66,85,91,69,92,67,76,76,90,68,69,88,72,48,66,73,65,56,60,72,66,69,76,86,70,61,74,73,83,48,53,66,38,62,30,39,35,43,41,48,82,43,75,74,60,48,66,26,40,38,34,38,41,32,75,56,94,96,38,82,45,68,52,77,46,36,37,36,15,50,71,33,44,67,56,43,29,75,72,69,75,44,66,49,70,57,34,41,76,70,65,66,34,45,74,30,77,52,68,36,64,48,64,68,58,51,50,54,48,51,55,61,72,45,70,54,39,39,71,74,51,72,48,63,72,74,92,74,74,123

Sequence (133 aa):
MTKNVNLWVDAELTWIFDDAWMRCVGQTDPVSLRGCDCWGGLDLSNVGDVTAFVLLFHENDRFQLLPFFWIPEDKTLEKVKKENINYDKWVAEGYVTVTPGNVVDYDFVKADILRVTAGYNLKSISYDRWNAS

Radius of gyration: 17.33 Å; Cα contacts (8 Å, |Δi|>4): 181; chains: 1; bounding box: 31×36×47 Å

Organism: NCBI:txid1033731

Secondary structure (DSSP, 8-state):
--S-TT-----SS-SS-HHHHHTT-----TTTTTT-EEEEEEE--SSSSPEEEEEEEEETTEEEEEEEEEEEHHHHHHHHHHH---HHHHHHTTSSEEESSSS--HHHHHHHHHHHHTTSEEEEEEE-GGG--

InterPro domains:
  IPR005021 Terminase large subunit-like [PTHR41287] (2-132)
  IPR046462 Terminase large subunit-like, endonuclease domain [PF20441] (2-132)

Nearest PDB structures (foldseek):
  6z6d-assembly1_A  TM=9.133E-01  e=2.077E-09  Byrnievirus HK97
  1kva-assembly1_A  TM=3.664E-01  e=4.299E-03  Escherichia coli
  2z1g-assembly1_A  TM=3.699E-01  e=7.712E-03  Escherichia coli
  2z1j-assembly1_A  TM=3.678E-01  e=1.138E-02  Escherichia coli
  2z1h-assembly1_A  TM=3.535E-01  e=2.825E-02  Escherichia coli

Foldseek 3Di:
DPPDPDDPDPPPDDPQDPVNVVVLDDDDDLVVQFAFEWEKEWEFDWWFDKTKIWIWGCPPNDIDIDIAIEGEPVNQVVCCVVVVDNVVVCVVVVVYHYDYDGHHDPVVVVVVCCVSCVRYNYDYYDYDPPPVD